Protein AF-A0A3M2ZS87-F1 (afdb_monomer)

Mean predicted aligned error: 4.05 Å

Nearest PDB structures (foldseek):
  6dfl-assembly1_A  TM=9.648E-01  e=4.444E-06  Pseudomonas aeruginosa
  6ya2-assembly2_C  TM=6.397E-01  e=7.288E-01  Orthotospovirus tomatomaculae
  8soj-assembly1_B  TM=6.278E-01  e=1.679E+00  Enterovirus A71
  6ya0-assembly2_C  TM=5.727E-01  e=1.575E+00  Orthotospovirus tomatomaculae
  5nzv-assembly1_D  TM=2.923E-01  e=4.400E+00  Mus musculus

Solvent-accessible surface area (backbone atoms only — not comparable to full-atom values): 3921 Å² total; per-residue (Å²): 140,88,87,85,68,56,84,67,55,38,70,76,37,61,98,52,60,61,73,61,56,61,68,70,63,66,59,58,73,80,44,79,54,93,48,34,41,32,30,42,29,72,58,96,91,40,80,43,80,48,78,48,79,52,79,96,74,90,121

Structure (mmCIF, N/CA/C/O backbone):
data_AF-A0A3M2ZS87-F1
#
_entry.id   AF-A0A3M2ZS87-F1
#
loop_
_atom_site.group_PDB
_atom_site.id
_atom_site.type_symbol
_atom_site.label_atom_id
_atom_site.label_alt_id
_atom_site.label_comp_id
_atom_site.label_asym_id
_atom_site.label_entity_id
_atom_site.label_seq_id
_atom_site.pdbx_PDB_ins_code
_atom_site.Cartn_x
_atom_site.Cartn_y
_atom_site.Cartn_z
_atom_site.occupancy
_atom_site.B_iso_or_equiv
_atom_site.auth_seq_id
_atom_site.auth_comp_id
_atom_site.auth_asym_id
_atom_site.auth_atom_id
_atom_site.pdbx_PDB_model_num
ATOM 1 N N . MET A 1 1 ? 0.460 -20.293 -0.362 1.00 73.56 1 MET A N 1
ATOM 2 C CA . MET A 1 1 ? 0.104 -18.862 -0.241 1.00 73.56 1 MET A CA 1
ATOM 3 C C . MET A 1 1 ? -0.212 -18.570 1.221 1.00 73.56 1 MET A C 1
ATOM 5 O O . MET A 1 1 ? -1.004 -19.310 1.789 1.00 73.56 1 MET A O 1
ATOM 9 N N . LYS A 1 2 ? 0.406 -17.557 1.842 1.00 88.56 2 LYS A N 1
ATOM 10 C CA . LYS A 1 2 ? 0.080 -17.125 3.212 1.00 88.56 2 LYS A CA 1
ATOM 11 C C . LYS A 1 2 ? -0.350 -15.662 3.163 1.00 88.56 2 LYS A C 1
ATOM 13 O O . LYS A 1 2 ? 0.428 -14.831 2.710 1.00 88.56 2 LYS A O 1
ATOM 18 N N . LEU A 1 3 ? -1.569 -15.371 3.611 1.00 93.19 3 LEU A N 1
ATOM 19 C CA . LEU A 1 3 ? -2.102 -14.015 3.724 1.00 93.19 3 LEU A CA 1
ATOM 20 C C . LEU A 1 3 ? -2.299 -13.692 5.204 1.00 93.19 3 LEU A C 1
ATOM 22 O O . LEU A 1 3 ? -2.918 -14.461 5.936 1.00 93.19 3 LEU A O 1
ATOM 26 N N . PHE A 1 4 ? -1.754 -12.562 5.637 1.00 96.81 4 PHE A N 1
ATOM 27 C CA . PHE A 1 4 ? -1.968 -12.016 6.969 1.00 96.81 4 PHE A CA 1
ATOM 28 C C . PHE A 1 4 ? -2.301 -10.535 6.832 1.00 96.81 4 PHE A C 1
ATOM 30 O O . PHE A 1 4 ? -1.549 -9.795 6.201 1.00 96.81 4 PHE A O 1
ATOM 37 N N . LEU A 1 5 ? -3.413 -10.122 7.435 1.00 97.44 5 LEU A N 1
ATOM 38 C CA . LEU A 1 5 ? -3.845 -8.732 7.486 1.00 97.44 5 LEU A CA 1
ATOM 39 C C . LEU A 1 5 ? -3.927 -8.306 8.950 1.00 97.44 5 LEU A C 1
ATOM 41 O O . LEU A 1 5 ? -4.650 -8.914 9.742 1.00 97.44 5 LEU A O 1
ATOM 45 N N . ALA A 1 6 ? -3.180 -7.262 9.295 1.00 96.88 6 ALA A N 1
ATOM 46 C CA . ALA A 1 6 ? -3.330 -6.543 10.553 1.00 96.88 6 ALA A CA 1
ATOM 47 C C . ALA A 1 6 ? -4.256 -5.338 10.356 1.00 96.88 6 ALA A C 1
ATOM 49 O O . ALA A 1 6 ? -4.478 -4.893 9.230 1.00 96.88 6 ALA A O 1
ATOM 50 N N . GLU A 1 7 ? -4.775 -4.785 11.450 1.00 96.75 7 GLU A N 1
ATOM 51 C CA . GLU A 1 7 ? -5.456 -3.491 11.394 1.00 96.75 7 GLU A CA 1
ATOM 52 C C . GLU A 1 7 ? -4.483 -2.384 10.931 1.00 96.75 7 GLU A C 1
ATOM 54 O O . GLU A 1 7 ? -3.299 -2.422 11.285 1.00 96.75 7 GLU A O 1
ATOM 59 N N . PRO A 1 8 ? -4.948 -1.393 10.150 1.00 96.69 8 PRO A N 1
ATOM 60 C CA . PRO A 1 8 ? -6.337 -1.185 9.721 1.00 96.69 8 PRO A CA 1
ATOM 61 C C . PRO A 1 8 ? -6.741 -2.012 8.488 1.00 96.69 8 PRO A C 1
ATOM 63 O O . PRO A 1 8 ? -7.920 -2.124 8.173 1.00 96.69 8 PRO A O 1
ATOM 66 N N . PHE A 1 9 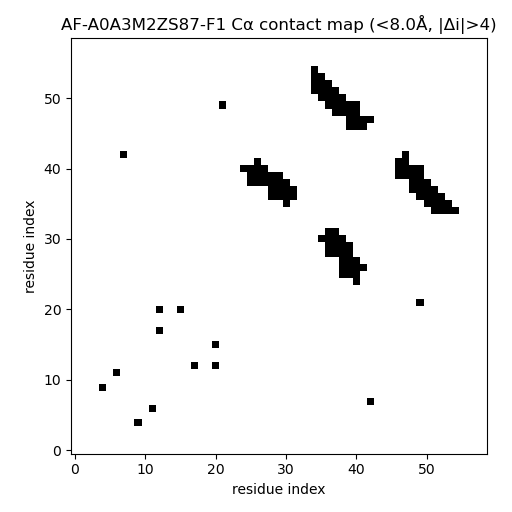? -5.781 -2.624 7.791 1.00 97.50 9 PHE A N 1
ATOM 67 C CA . PHE A 1 9 ? -6.006 -3.311 6.514 1.00 97.50 9 PHE A CA 1
ATOM 68 C C . PHE A 1 9 ? -6.929 -4.529 6.614 1.00 97.50 9 PHE A C 1
ATOM 70 O O . PHE A 1 9 ? -7.628 -4.850 5.658 1.00 97.50 9 PHE A O 1
ATOM 77 N N . LYS A 1 10 ? -6.969 -5.192 7.775 1.00 97.62 10 LYS A N 1
ATOM 78 C CA . LYS A 1 10 ? -7.903 -6.292 8.038 1.00 97.62 10 LYS A CA 1
ATOM 79 C C . LYS A 1 10 ? -9.358 -5.836 7.934 1.00 97.62 10 LYS A C 1
ATOM 81 O O . LYS A 1 10 ? -10.130 -6.481 7.230 1.00 97.62 10 LYS A O 1
ATOM 86 N N . SER A 1 11 ? -9.724 -4.753 8.620 1.00 97.69 11 SER A N 1
ATOM 87 C CA . SER A 1 11 ? -11.081 -4.203 8.552 1.00 97.69 11 SER A CA 1
ATOM 88 C C . SER A 1 11 ? -11.333 -3.490 7.225 1.00 97.69 11 SER A C 1
ATOM 90 O O . SER A 1 11 ? -12.381 -3.680 6.614 1.00 97.69 11 SER A O 1
ATOM 92 N N . LEU A 1 12 ? -10.351 -2.722 6.742 1.00 97.06 12 LEU A N 1
ATOM 93 C CA . LEU A 1 12 ? -10.458 -1.944 5.507 1.00 97.06 12 LEU A CA 1
ATOM 94 C C . LEU A 1 12 ? -10.717 -2.823 4.276 1.00 97.06 12 LEU A C 1
ATOM 96 O O . LEU A 1 12 ? -11.479 -2.440 3.390 1.00 97.06 12 LEU A O 1
ATOM 100 N N . TRP A 1 13 ? -10.103 -4.006 4.226 1.00 97.38 13 TRP A N 1
ATOM 101 C CA . TRP A 1 13 ? -10.217 -4.940 3.104 1.00 97.38 13 TRP A CA 1
ATOM 102 C C . TRP A 1 13 ? -11.075 -6.167 3.429 1.00 97.38 13 TRP A C 1
ATOM 104 O O . TRP A 1 13 ? -10.992 -7.187 2.743 1.00 97.38 13 TRP A O 1
ATOM 114 N N . ALA A 1 14 ? -11.921 -6.093 4.461 1.00 97.44 14 ALA A N 1
ATOM 115 C CA . ALA A 1 14 ? -12.839 -7.174 4.794 1.00 97.44 14 ALA A CA 1
ATOM 116 C C . ALA A 1 14 ? -13.768 -7.484 3.604 1.00 97.44 14 ALA A C 1
ATOM 118 O O . ALA A 1 14 ? -14.468 -6.610 3.095 1.00 97.44 14 ALA A O 1
ATOM 119 N N . GLY A 1 15 ? -13.758 -8.742 3.148 1.00 97.00 15 GLY A N 1
ATOM 120 C CA . GLY A 1 15 ? -14.546 -9.187 1.993 1.00 97.00 15 GLY A CA 1
ATOM 121 C C . GLY A 1 15 ? -14.012 -8.731 0.6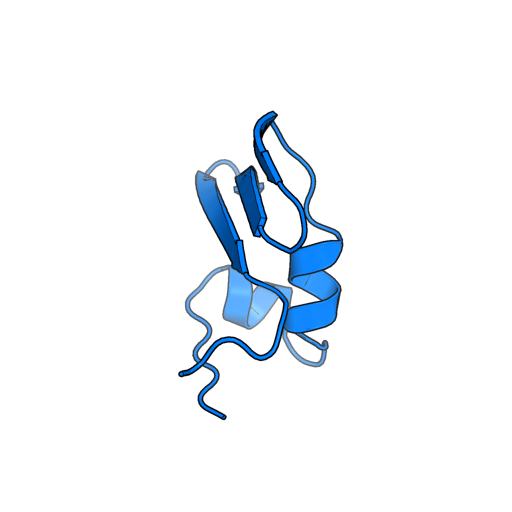28 1.00 97.00 15 GLY A C 1
ATOM 122 O O . GLY A 1 15 ? -14.712 -8.898 -0.367 1.00 97.00 15 GLY A O 1
ATOM 123 N N . ARG A 1 16 ? -12.797 -8.171 0.566 1.00 97.50 16 ARG A N 1
ATOM 124 C CA . ARG A 1 16 ? -12.138 -7.730 -0.672 1.00 97.50 16 ARG A CA 1
ATOM 125 C C . ARG A 1 16 ? -10.889 -8.557 -0.956 1.00 97.50 16 ARG A C 1
ATOM 127 O O . ARG A 1 16 ? -10.321 -9.181 -0.060 1.00 97.50 16 ARG A O 1
ATOM 134 N N . ASP A 1 17 ? -10.436 -8.535 -2.205 1.00 96.12 17 ASP A N 1
ATOM 135 C CA . ASP A 1 17 ? -9.132 -9.089 -2.558 1.00 96.12 17 ASP A CA 1
ATOM 136 C C . ASP A 1 17 ? -8.023 -8.107 -2.155 1.00 96.12 17 ASP A C 1
ATOM 138 O O . ASP A 1 17 ? -7.794 -7.100 -2.821 1.00 96.12 17 ASP A O 1
ATOM 142 N N . ALA A 1 18 ? -7.306 -8.417 -1.073 1.00 96.12 18 ALA A N 1
ATOM 143 C CA . ALA A 1 18 ? -6.210 -7.589 -0.573 1.00 96.12 18 ALA A CA 1
ATOM 144 C C . ALA A 1 18 ? -5.101 -7.341 -1.614 1.00 96.12 18 ALA A C 1
ATOM 146 O O . ALA A 1 18 ? -4.434 -6.308 -1.553 1.00 96.12 18 ALA A O 1
ATOM 147 N N . PHE A 1 19 ? -4.897 -8.255 -2.570 1.00 94.12 19 PHE A N 1
ATOM 148 C CA . PHE A 1 19 ? -3.920 -8.059 -3.640 1.00 94.12 19 PHE A CA 1
ATOM 149 C C . PHE A 1 19 ? -4.413 -7.050 -4.678 1.00 94.12 19 PHE A C 1
ATOM 151 O O . PHE A 1 19 ? -3.617 -6.260 -5.169 1.00 94.12 19 PHE A O 1
ATOM 158 N N . ALA A 1 20 ? -5.711 -7.016 -4.974 1.00 95.25 20 ALA A N 1
ATOM 159 C CA . ALA A 1 20 ? -6.283 -5.974 -5.821 1.00 95.25 20 ALA A CA 1
ATOM 160 C C . ALA A 1 20 ? -6.304 -4.612 -5.101 1.00 95.25 20 ALA A C 1
ATOM 162 O O . ALA A 1 20 ? -5.958 -3.590 -5.690 1.00 95.25 20 ALA A O 1
ATOM 163 N N . GLU A 1 21 ? -6.645 -4.588 -3.809 1.00 97.31 21 GLU A N 1
ATOM 164 C CA . GLU A 1 21 ? -6.705 -3.340 -3.038 1.00 97.31 21 GLU A CA 1
ATOM 165 C C . GLU A 1 21 ? -5.317 -2.698 -2.863 1.00 97.31 21 GLU A C 1
ATOM 167 O O . GLU A 1 21 ? -5.184 -1.482 -3.001 1.00 97.31 21 GLU A O 1
ATOM 172 N N . VAL A 1 22 ? -4.262 -3.489 -2.612 1.00 95.44 22 VAL A N 1
ATOM 173 C CA . VAL A 1 22 ? -2.896 -2.952 -2.457 1.00 95.44 22 VAL A CA 1
ATOM 174 C C . VAL A 1 22 ? -2.349 -2.350 -3.759 1.00 95.44 22 VAL A C 1
ATOM 176 O O . VAL A 1 22 ? -1.562 -1.405 -3.714 1.00 95.44 22 VAL A O 1
ATOM 179 N N . GLU A 1 23 ? -2.781 -2.860 -4.916 1.00 93.12 23 GLU A N 1
ATOM 180 C CA . GLU A 1 23 ? -2.439 -2.322 -6.240 1.00 93.12 23 GLU A CA 1
ATOM 181 C C . GLU A 1 23 ? -3.033 -0.926 -6.464 1.00 93.12 23 GLU A C 1
ATOM 183 O O . GLU A 1 23 ? -2.382 -0.059 -7.053 1.00 93.12 23 GLU A O 1
ATOM 188 N N . GLY A 1 24 ? -4.239 -0.694 -5.938 1.00 94.12 24 GLY A N 1
ATOM 189 C CA . GLY A 1 24 ? -4.944 0.584 -6.015 1.00 94.12 24 GLY A CA 1
ATOM 190 C C . GLY A 1 24 ? -4.403 1.669 -5.081 1.00 94.12 24 GLY A C 1
ATOM 191 O O . GLY A 1 24 ? -4.815 2.824 -5.196 1.00 94.12 24 GLY A O 1
ATOM 192 N N . LEU A 1 25 ? -3.478 1.343 -4.169 1.00 95.50 25 LEU A N 1
ATOM 193 C CA . LEU A 1 25 ? -2.917 2.334 -3.253 1.00 95.50 25 LEU A CA 1
ATOM 194 C C . LEU A 1 25 ? -2.092 3.390 -3.999 1.00 95.50 25 LEU A C 1
ATOM 196 O O . LEU A 1 25 ? -1.213 3.104 -4.825 1.00 95.50 25 LEU A O 1
ATOM 200 N N . SER A 1 26 ? -2.359 4.641 -3.641 1.00 95.06 26 SER A N 1
ATOM 201 C CA . SER A 1 26 ? -1.659 5.823 -4.122 1.00 95.06 26 SER A CA 1
ATOM 202 C C . SER A 1 26 ? -0.871 6.485 -2.993 1.00 95.06 26 SER A C 1
ATOM 204 O O . SER A 1 26 ? -1.102 6.251 -1.801 1.00 95.06 26 SER A O 1
ATOM 206 N N . GLY A 1 27 ? 0.123 7.276 -3.381 1.00 96.31 27 GLY A N 1
ATOM 207 C CA . GLY A 1 27 ? 1.033 7.929 -2.458 1.00 96.31 27 GLY A CA 1
ATOM 208 C C . GLY A 1 27 ? 2.370 8.246 -3.112 1.00 96.31 27 GLY A C 1
ATOM 209 O O . GLY A 1 27 ? 2.557 8.036 -4.312 1.00 96.31 27 GLY A O 1
ATOM 210 N N . GLU A 1 28 ? 3.305 8.748 -2.317 1.00 98.19 28 GLU A N 1
ATOM 211 C CA . GLU A 1 28 ? 4.638 9.097 -2.796 1.00 98.19 28 GLU A CA 1
ATOM 212 C C . GLU A 1 28 ? 5.405 7.829 -3.186 1.00 98.19 28 GLU A C 1
ATOM 214 O O . GLU A 1 28 ? 5.597 6.931 -2.363 1.00 98.19 28 GLU A O 1
ATOM 219 N N . VAL A 1 29 ? 5.833 7.738 -4.446 1.00 97.56 29 VAL A N 1
ATOM 220 C CA . VAL A 1 29 ? 6.585 6.591 -4.966 1.00 97.56 29 VAL A CA 1
ATOM 221 C C . VAL A 1 29 ? 8.076 6.831 -4.743 1.00 97.56 29 VAL A C 1
ATOM 223 O O . VAL A 1 29 ? 8.649 7.781 -5.261 1.00 97.56 29 VAL A O 1
ATOM 226 N N . TYR A 1 30 ? 8.714 5.930 -3.998 1.00 96.81 30 TYR A N 1
ATOM 227 C CA . TYR A 1 30 ? 10.148 5.985 -3.692 1.00 96.81 30 TYR A CA 1
ATOM 228 C C . TYR A 1 30 ? 10.977 5.142 -4.660 1.00 96.81 30 TYR A C 1
ATOM 230 O O . TYR A 1 30 ? 12.166 5.386 -4.859 1.00 96.81 30 TYR A O 1
ATOM 238 N N . ARG A 1 31 ? 10.377 4.083 -5.212 1.00 94.94 31 ARG A N 1
ATOM 239 C CA . ARG A 1 31 ? 11.034 3.183 -6.159 1.00 94.94 31 ARG A CA 1
ATOM 240 C C . ARG A 1 31 ? 10.007 2.498 -7.038 1.00 94.94 31 ARG A C 1
ATOM 242 O O . ARG A 1 31 ? 9.067 1.896 -6.519 1.00 94.94 31 ARG A O 1
ATOM 249 N N . GLU A 1 32 ? 10.266 2.494 -8.336 1.00 93.00 32 GLU A N 1
ATOM 250 C CA . GLU A 1 32 ? 9.484 1.758 -9.321 1.00 93.00 32 GLU A CA 1
ATOM 251 C C . GLU A 1 32 ? 10.431 1.144 -10.353 1.00 93.00 32 GLU A C 1
ATOM 253 O O . GLU A 1 32 ? 11.223 1.835 -10.986 1.00 93.00 32 GLU A O 1
ATOM 258 N N . LEU A 1 33 ? 10.417 -0.181 -10.429 1.00 91.94 33 LEU A N 1
ATOM 259 C CA . LEU A 1 33 ? 11.131 -1.001 -11.402 1.00 91.94 33 LEU A CA 1
ATOM 260 C C . LEU A 1 33 ? 10.145 -2.034 -11.947 1.00 91.94 33 LEU A C 1
ATOM 262 O O . LEU A 1 33 ? 9.081 -2.254 -11.360 1.00 91.94 33 LEU A O 1
ATOM 266 N N . GLU A 1 34 ? 10.513 -2.719 -13.024 1.00 88.94 34 GLU A N 1
ATOM 267 C CA . GLU A 1 34 ? 9.719 -3.833 -13.534 1.00 88.94 34 GLU A CA 1
ATOM 268 C C . GLU A 1 34 ? 9.446 -4.854 -12.415 1.00 88.94 34 GLU A C 1
ATOM 270 O O . GLU A 1 34 ? 10.355 -5.353 -11.751 1.00 88.94 34 GLU A O 1
ATOM 275 N N . GLY A 1 35 ? 8.162 -5.083 -12.133 1.00 88.94 35 GLY A N 1
ATOM 276 C CA . GLY A 1 35 ? 7.715 -5.985 -11.076 1.00 88.94 35 GLY A CA 1
ATOM 277 C C . GLY A 1 35 ? 8.002 -5.536 -9.637 1.00 88.94 35 GLY A C 1
ATOM 278 O O . GLY A 1 35 ? 7.743 -6.300 -8.717 1.00 88.94 35 GLY A O 1
ATOM 279 N N . ARG A 1 36 ? 8.490 -4.319 -9.370 1.00 93.12 36 ARG A N 1
ATOM 280 C CA . ARG A 1 36 ? 8.730 -3.859 -7.992 1.00 93.12 36 ARG A CA 1
ATOM 281 C C . ARG A 1 36 ? 8.318 -2.411 -7.792 1.00 93.12 36 ARG A C 1
ATOM 283 O O . ARG A 1 36 ? 8.852 -1.519 -8.438 1.00 93.12 36 ARG A O 1
ATOM 290 N N . ARG A 1 37 ? 7.457 -2.163 -6.806 1.00 95.31 37 ARG A N 1
ATOM 291 C CA . ARG A 1 37 ? 6.997 -0.816 -6.442 1.00 95.31 37 ARG A CA 1
ATOM 292 C C . ARG A 1 37 ? 7.100 -0.609 -4.937 1.00 95.31 37 ARG A C 1
ATOM 294 O O . ARG A 1 37 ? 6.731 -1.480 -4.155 1.00 95.31 37 ARG A O 1
ATOM 301 N N . THR A 1 38 ? 7.649 0.522 -4.508 1.00 97.88 38 THR A N 1
ATOM 302 C CA . THR A 1 38 ? 7.630 0.960 -3.108 1.00 97.88 38 THR A CA 1
ATOM 303 C C . THR A 1 38 ? 7.064 2.366 -3.033 1.00 97.88 38 THR A C 1
ATOM 305 O O . THR A 1 38 ? 7.602 3.274 -3.667 1.00 97.88 38 THR A O 1
ATOM 308 N N . LEU A 1 39 ? 6.012 2.543 -2.240 1.00 98.12 39 LEU A N 1
ATOM 309 C CA . LEU A 1 39 ? 5.371 3.837 -2.022 1.00 98.12 39 LEU A CA 1
ATOM 310 C C . LEU A 1 39 ? 5.063 4.064 -0.538 1.00 98.12 39 LEU A C 1
ATOM 312 O O . LEU A 1 39 ? 4.963 3.106 0.233 1.00 98.12 39 LEU A O 1
ATOM 316 N N . ARG A 1 40 ? 4.903 5.327 -0.144 1.00 98.25 40 ARG A N 1
ATOM 317 C CA . ARG A 1 40 ? 4.323 5.718 1.143 1.00 98.25 40 ARG A CA 1
ATOM 318 C C . ARG A 1 40 ? 2.885 6.156 0.913 1.00 98.25 40 ARG A C 1
ATOM 320 O O . ARG A 1 40 ? 2.657 7.108 0.177 1.00 98.25 40 ARG A O 1
ATOM 327 N N . THR A 1 41 ? 1.942 5.487 1.563 1.00 98.06 41 THR A N 1
ATOM 328 C CA . THR A 1 41 ? 0.523 5.870 1.580 1.00 98.06 41 THR A CA 1
ATOM 329 C C . THR A 1 41 ? 0.113 6.306 2.982 1.00 98.06 41 THR A C 1
ATOM 331 O O . THR A 1 41 ? 0.844 6.066 3.949 1.00 98.06 41 THR A O 1
ATOM 334 N N . GLU A 1 42 ? -1.048 6.937 3.097 1.00 97.75 42 GLU A N 1
ATOM 335 C CA . GLU A 1 42 ? -1.657 7.295 4.370 1.00 97.75 42 GLU A CA 1
ATOM 336 C C . GLU A 1 42 ? -3.030 6.634 4.488 1.00 97.75 42 GLU A C 1
ATOM 338 O O . GLU A 1 42 ? -3.841 6.702 3.568 1.00 97.75 42 GLU A O 1
ATOM 343 N N . VAL A 1 43 ? -3.276 5.980 5.620 1.00 95.56 43 VAL A N 1
ATOM 344 C CA . VAL A 1 43 ? -4.565 5.372 5.964 1.00 95.56 43 VAL A CA 1
ATOM 345 C C . VAL A 1 43 ? -4.914 5.839 7.369 1.00 95.56 43 VAL A C 1
ATOM 347 O O . VAL A 1 43 ? -4.109 5.668 8.284 1.00 95.56 43 VAL A O 1
ATOM 350 N N . ASP A 1 44 ? -6.078 6.469 7.530 1.00 92.31 44 ASP A N 1
ATOM 351 C CA . ASP A 1 44 ? -6.554 7.039 8.799 1.00 92.31 44 ASP A CA 1
ATOM 352 C C . ASP A 1 44 ? -5.506 7.913 9.519 1.00 92.31 44 ASP A C 1
ATOM 354 O O . ASP A 1 44 ? -5.258 7.771 10.719 1.00 92.31 44 ASP A O 1
ATOM 358 N N . GLY A 1 45 ? -4.828 8.796 8.775 1.00 94.75 45 GLY A N 1
ATOM 359 C CA . GLY A 1 45 ? -3.801 9.694 9.319 1.00 94.75 45 GLY A CA 1
ATOM 360 C C . GLY A 1 45 ? -2.464 9.018 9.653 1.00 94.75 45 GLY A C 1
ATOM 361 O O . GLY A 1 45 ? -1.570 9.652 10.213 1.00 94.75 45 GLY A O 1
ATOM 362 N N . ARG A 1 46 ? -2.304 7.72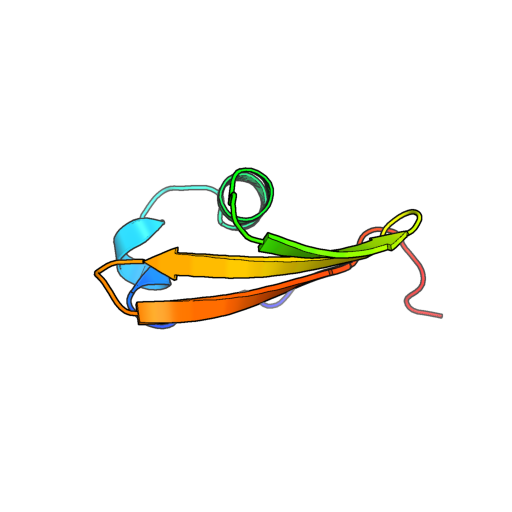2 9.348 1.00 97.19 46 ARG A N 1
ATOM 363 C CA . ARG A 1 46 ? -1.083 6.952 9.620 1.00 97.19 46 ARG A CA 1
ATOM 364 C C . ARG A 1 46 ? -0.353 6.620 8.329 1.00 97.19 46 ARG A C 1
ATOM 366 O O . ARG A 1 46 ? -0.938 6.107 7.380 1.00 97.19 46 ARG A O 1
ATOM 373 N N . GLY A 1 47 ? 0.952 6.878 8.315 1.00 97.56 47 GLY A N 1
ATOM 374 C CA . GLY A 1 47 ? 1.813 6.565 7.178 1.00 97.56 47 GLY A CA 1
ATOM 375 C C . GLY A 1 47 ? 2.222 5.093 7.138 1.00 97.56 47 GLY A C 1
ATOM 376 O O . GLY A 1 47 ? 2.709 4.558 8.134 1.00 97.56 47 GLY A O 1
ATOM 377 N N . TYR A 1 48 ? 2.109 4.468 5.967 1.00 98.25 48 TYR A N 1
ATOM 378 C CA . TYR A 1 48 ? 2.534 3.091 5.715 1.00 98.25 48 TYR A CA 1
ATOM 379 C C . TYR A 1 48 ? 3.447 3.024 4.495 1.00 98.25 48 TYR A C 1
ATOM 381 O O . TYR A 1 48 ? 3.134 3.576 3.440 1.00 98.25 48 TYR A O 1
ATOM 389 N N . PHE A 1 49 ? 4.558 2.297 4.617 1.00 97.94 49 PHE A N 1
ATOM 390 C CA . PHE A 1 49 ? 5.369 1.926 3.462 1.00 97.94 49 PHE A CA 1
ATOM 391 C C . PHE A 1 49 ? 4.850 0.623 2.861 1.00 97.94 49 PHE A C 1
ATOM 393 O O . PHE A 1 49 ? 4.915 -0.433 3.490 1.00 97.94 49 PHE A O 1
ATOM 400 N N . VAL A 1 50 ? 4.388 0.696 1.618 1.00 97.69 50 VAL A N 1
ATOM 401 C CA . VAL A 1 50 ? 3.890 -0.447 0.855 1.00 97.69 50 VAL A CA 1
ATOM 402 C C . VAL A 1 50 ? 4.997 -0.916 -0.078 1.00 97.69 50 VAL A C 1
ATOM 404 O O . VAL A 1 50 ? 5.564 -0.117 -0.823 1.00 97.69 50 VAL A O 1
ATOM 407 N N . LYS A 1 51 ? 5.331 -2.208 -0.026 1.00 96.50 51 LYS A N 1
ATOM 408 C CA . LYS A 1 51 ? 6.352 -2.841 -0.872 1.00 96.50 51 LYS A CA 1
ATOM 409 C C . LYS A 1 51 ? 5.696 -3.950 -1.688 1.00 96.50 51 LYS A C 1
ATOM 411 O O . LYS A 1 51 ? 5.369 -5.000 -1.142 1.00 96.50 51 LYS A O 1
ATOM 416 N N . ILE A 1 52 ? 5.531 -3.719 -2.982 1.00 94.31 52 ILE A N 1
ATOM 417 C CA . ILE A 1 52 ? 4.915 -4.656 -3.921 1.00 94.31 52 ILE A CA 1
ATOM 418 C C . ILE A 1 52 ? 6.022 -5.314 -4.743 1.00 94.31 52 ILE A C 1
ATOM 420 O O . ILE A 1 52 ? 6.873 -4.622 -5.306 1.00 94.31 52 ILE A O 1
ATOM 424 N N . HIS A 1 53 ? 6.003 -6.645 -4.804 1.00 92.75 53 HIS A N 1
ATOM 425 C CA . HIS A 1 53 ? 6.883 -7.459 -5.639 1.00 92.75 53 HIS A CA 1
ATOM 426 C C . HIS A 1 53 ? 5.999 -8.368 -6.505 1.00 92.75 53 HIS A C 1
ATOM 428 O O . HIS A 1 53 ? 5.170 -9.105 -5.975 1.00 92.75 53 HIS A O 1
ATOM 434 N N . ARG A 1 54 ? 6.158 -8.284 -7.824 1.00 86.81 54 ARG A N 1
ATOM 435 C CA . ARG A 1 54 ? 5.468 -9.058 -8.858 1.00 86.81 54 ARG A CA 1
ATOM 436 C C . ARG A 1 54 ? 6.500 -9.881 -9.621 1.00 86.81 54 ARG A C 1
ATOM 438 O O . ARG A 1 54 ? 7.661 -9.492 -9.722 1.00 86.81 54 ARG A O 1
ATOM 445 N N . GLY A 1 55 ? 6.043 -10.984 -10.198 1.00 77.56 55 GLY A N 1
ATOM 446 C CA . GLY A 1 55 ? 6.881 -11.918 -10.944 1.00 77.56 55 GLY A CA 1
ATOM 447 C C . GLY A 1 55 ? 7.188 -13.189 -10.156 1.00 77.56 55 GLY A C 1
ATOM 448 O O . GLY A 1 55 ? 7.332 -13.184 -8.933 1.00 77.56 55 GLY A O 1
ATOM 449 N N . ILE A 1 56 ? 7.269 -14.300 -10.885 1.00 58.03 56 ILE A N 1
ATOM 450 C CA . ILE A 1 56 ? 7.709 -15.599 -10.379 1.00 58.03 56 ILE A CA 1
ATOM 451 C C . ILE A 1 56 ? 9.240 -15.574 -10.396 1.00 58.03 56 ILE A C 1
ATOM 453 O O . ILE A 1 56 ? 9.861 -16.077 -11.321 1.00 58.03 56 ILE A O 1
A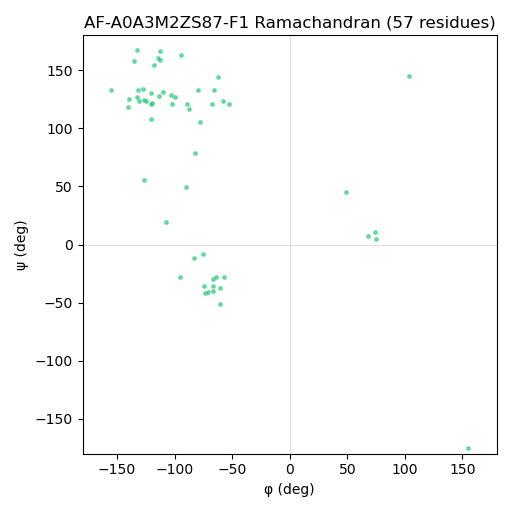TOM 457 N N . ASN A 1 57 ? 9.866 -14.928 -9.418 1.00 45.41 57 ASN A N 1
ATOM 458 C CA . ASN A 1 57 ? 11.2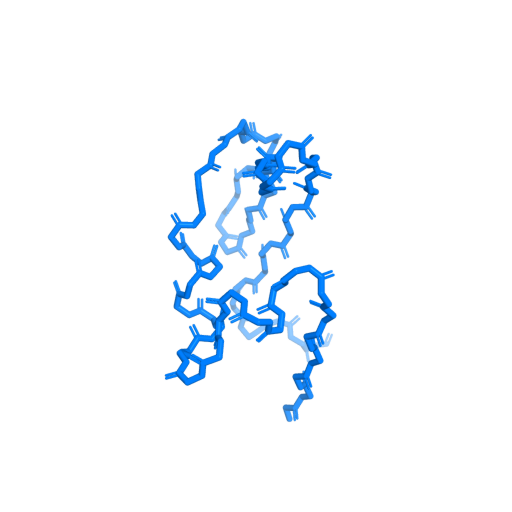97 -15.124 -9.179 1.00 45.41 57 ASN A CA 1
ATOM 459 C C . ASN A 1 57 ? 11.513 -15.500 -7.711 1.00 45.41 57 ASN A C 1
ATOM 461 O O . ASN A 1 57 ? 12.215 -14.835 -6.958 1.00 45.41 57 ASN A O 1
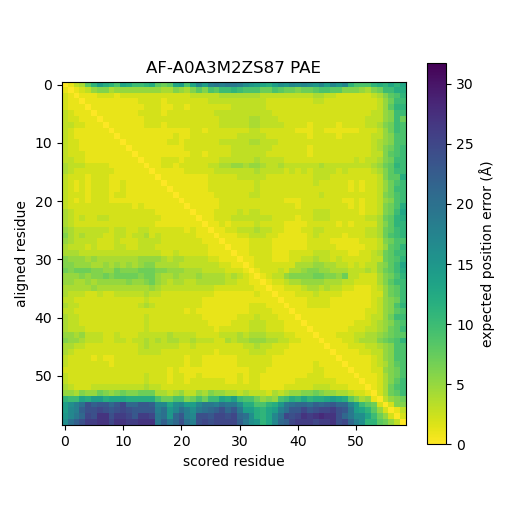ATOM 465 N N . TRP A 1 58 ? 10.815 -16.566 -7.313 1.00 52.19 58 TRP A N 1
ATOM 466 C CA . TRP A 1 58 ? 11.121 -17.370 -6.130 1.00 52.19 58 TRP A CA 1
ATOM 467 C C . TRP A 1 58 ? 12.077 -18.507 -6.527 1.00 52.19 58 TRP A C 1
ATOM 469 O O . TRP A 1 58 ? 11.775 -19.673 -6.282 1.00 52.19 58 TRP A O 1
ATOM 479 N N . GLY A 1 59 ? 13.157 -18.164 -7.237 1.00 43.12 59 GLY A N 1
ATOM 480 C CA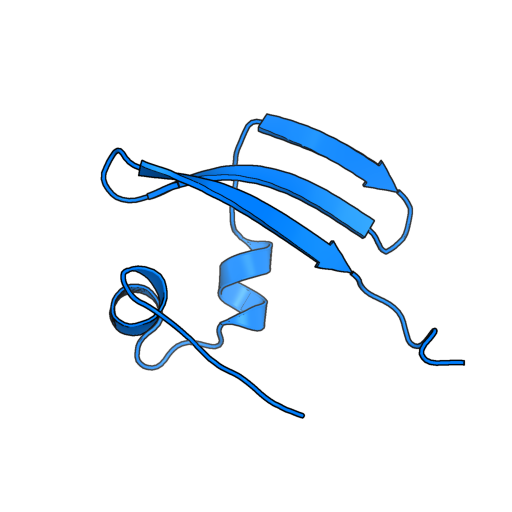 . GLY A 1 59 ? 14.289 -19.067 -7.448 1.00 43.12 59 GLY A CA 1
ATOM 481 C C . GLY A 1 59 ? 15.163 -19.109 -6.206 1.00 43.12 59 GLY A C 1
ATOM 482 O O . GLY A 1 59 ? 15.414 -18.015 -5.652 1.00 43.12 59 GLY A O 1
#
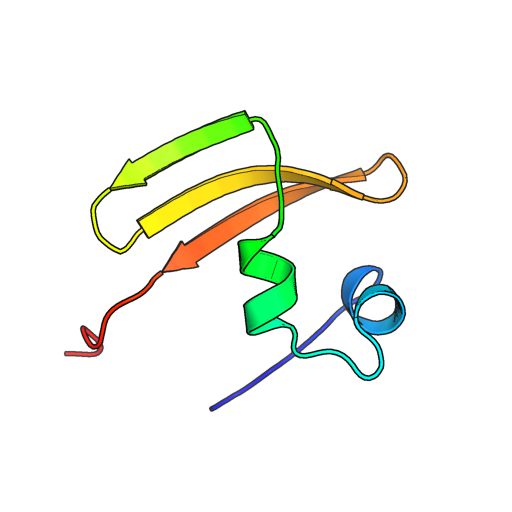
Organism: Pseudomonas syringae pv. maculicola (NCBI:txid59511)

Sequence (59 aa):
MKLFLAEPFKSLWAGRDAFAEVEGLSGEVYRELEGRRTLRTEVDGRGYFVKIHRGINWG

Secondary structure (DSSP, 8-state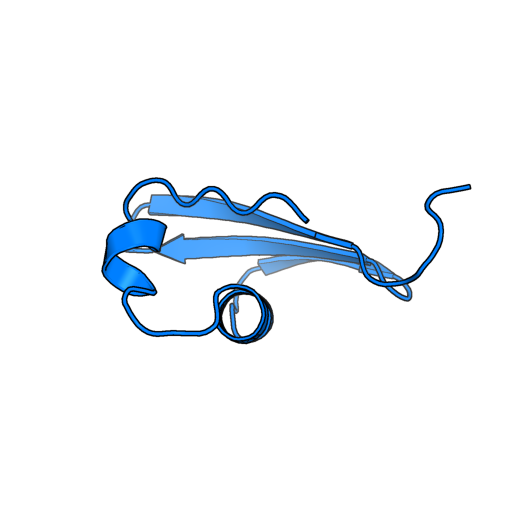):
------TTHHHHTTTS-HHHHHHT--SEEEEEETTEEEEEEEETTEEEEEEEE-SS---

Foldseek 3Di:
DDDDDDPPLCVVQPVHDSVVVLVPFDAAWPDDDVQWTWGWGDDPNDIDIDIGGDDPPPD

pLDDT: mean 91.77, std 12.28, range [43.12, 98.25]

Radius of gyration: 12.31 Å; Cα contacts (8 Å, |Δi|>4): 62; chains: 1; bounding box: 29×29×25 Å